Protein AF-A0A382E1P2-F1 (afdb_monomer_lite)

Foldseek 3Di:
DDPLLVVLLVVQQDWDFLVVDPPVSNVSLVVCVVVVQWDWDQDPNTTTIHGDPPD

Radius of gyration: 10.19 Å; chains: 1; bounding box: 27×18×23 Å

pLDDT: mean 89.73, std 7.78, range [54.25, 95.38]

Structure (mmCIF, N/CA/C/O backbone):
data_AF-A0A382E1P2-F1
#
_entry.id   AF-A0A382E1P2-F1
#
loop_
_atom_site.group_PDB
_atom_site.id
_atom_site.type_symbol
_atom_site.label_atom_id
_atom_site.label_alt_id
_atom_site.label_comp_id
_atom_site.label_asym_id
_atom_site.label_entity_id
_atom_site.label_seq_id
_atom_site.pdbx_PDB_ins_code
_atom_site.Cartn_x
_atom_site.Cartn_y
_atom_site.Cartn_z
_atom_site.occupancy
_atom_site.B_iso_or_equiv
_atom_site.auth_seq_id
_atom_site.auth_comp_id
_atom_site.auth_asym_id
_atom_site.auth_atom_id
_atom_site.pdbx_PDB_model_num
ATOM 1 N N . MET A 1 1 ? 12.360 4.950 5.162 1.00 70.94 1 MET A N 1
ATOM 2 C CA . MET A 1 1 ? 11.134 4.134 5.246 1.00 70.94 1 MET A CA 1
ATOM 3 C C . MET A 1 1 ? 10.882 3.840 6.718 1.00 70.94 1 MET A C 1
ATOM 5 O O . MET A 1 1 ? 11.804 3.380 7.378 1.00 70.94 1 MET A O 1
ATOM 9 N N . SER A 1 2 ? 9.712 4.180 7.254 1.00 88.06 2 SER A N 1
ATOM 10 C CA . SER A 1 2 ? 9.330 3.880 8.645 1.00 88.06 2 SER A CA 1
ATOM 11 C C . SER A 1 2 ? 8.895 2.419 8.812 1.00 88.06 2 SER A C 1
ATOM 13 O O . SER A 1 2 ? 8.447 1.793 7.855 1.00 88.06 2 SER A O 1
ATOM 15 N N . ASN A 1 3 ? 8.943 1.883 10.037 1.00 90.56 3 ASN A N 1
ATOM 16 C CA . ASN A 1 3 ? 8.497 0.508 10.327 1.00 90.56 3 ASN A CA 1
ATOM 17 C C . ASN A 1 3 ? 7.049 0.243 9.870 1.00 90.56 3 ASN A C 1
ATOM 19 O O . ASN A 1 3 ? 6.728 -0.847 9.402 1.00 90.56 3 ASN A O 1
ATOM 23 N N . GLU A 1 4 ? 6.181 1.252 9.987 1.00 89.19 4 GLU A N 1
ATOM 24 C CA . GLU A 1 4 ? 4.788 1.199 9.528 1.00 89.19 4 GLU A CA 1
ATOM 25 C C . GLU A 1 4 ? 4.696 1.148 7.993 1.00 89.19 4 GLU A C 1
ATOM 27 O O . GLU A 1 4 ? 4.009 0.285 7.454 1.00 89.19 4 GLU A O 1
ATOM 32 N N . GLU A 1 5 ? 5.464 1.990 7.293 1.00 91.69 5 GLU A N 1
ATOM 33 C CA . GLU A 1 5 ? 5.569 1.992 5.826 1.00 91.69 5 GLU A CA 1
ATOM 34 C C . GLU A 1 5 ? 6.024 0.631 5.292 1.00 91.69 5 GLU A C 1
ATOM 36 O O . GLU A 1 5 ? 5.386 0.080 4.400 1.00 91.69 5 GLU A O 1
ATOM 41 N N . ALA A 1 6 ? 7.073 0.053 5.884 1.00 91.56 6 ALA A N 1
ATOM 42 C CA . ALA A 1 6 ? 7.585 -1.258 5.493 1.00 91.56 6 ALA A CA 1
ATOM 43 C C . ALA A 1 6 ? 6.551 -2.375 5.714 1.00 91.56 6 ALA A C 1
ATOM 45 O O . ALA A 1 6 ? 6.427 -3.286 4.897 1.00 91.56 6 ALA A O 1
ATOM 46 N N . ARG A 1 7 ? 5.779 -2.309 6.809 1.00 91.56 7 ARG A N 1
ATOM 47 C CA . ARG A 1 7 ? 4.704 -3.276 7.084 1.00 91.56 7 ARG A CA 1
ATOM 48 C C . ARG A 1 7 ? 3.574 -3.187 6.069 1.00 91.56 7 ARG A C 1
ATOM 50 O O . ARG A 1 7 ? 3.071 -4.226 5.661 1.00 91.56 7 ARG A O 1
ATOM 57 N N . VAL A 1 8 ? 3.158 -1.976 5.708 1.00 92.38 8 VAL A N 1
ATOM 58 C CA . VAL A 1 8 ? 2.073 -1.766 4.743 1.00 92.38 8 VAL A CA 1
ATOM 59 C C . VAL A 1 8 ? 2.520 -2.161 3.339 1.00 92.38 8 VAL A C 1
ATOM 61 O O . VAL A 1 8 ? 1.794 -2.873 2.657 1.00 92.38 8 VAL A O 1
ATOM 64 N N . LEU A 1 9 ? 3.743 -1.799 2.943 1.00 90.31 9 LEU A N 1
ATOM 65 C CA . LEU A 1 9 ? 4.304 -2.164 1.642 1.00 90.31 9 LEU A CA 1
ATOM 66 C C . LEU A 1 9 ? 4.369 -3.688 1.455 1.00 90.31 9 LEU A C 1
ATOM 68 O O . L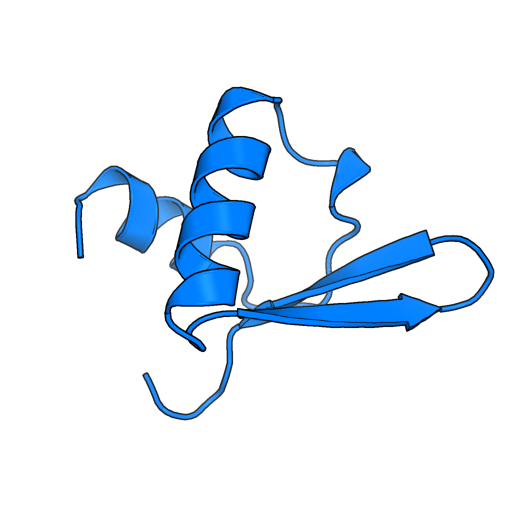EU A 1 9 ? 3.939 -4.189 0.426 1.00 90.31 9 LEU A O 1
ATOM 72 N N . LYS A 1 10 ? 4.775 -4.438 2.490 1.00 89.50 10 LYS A N 1
ATOM 73 C CA . LYS A 1 10 ? 4.766 -5.913 2.467 1.00 89.50 10 LYS A CA 1
ATOM 74 C C . LYS A 1 10 ? 3.378 -6.540 2.297 1.00 89.50 10 LYS A C 1
ATOM 76 O O . LYS A 1 10 ? 3.290 -7.701 1.921 1.00 89.50 10 LYS A O 1
ATOM 81 N N . LYS A 1 11 ? 2.294 -5.821 2.608 1.00 87.88 11 LYS A N 1
ATOM 82 C CA . LYS A 1 11 ? 0.923 -6.308 2.371 1.00 87.88 11 LYS A CA 1
ATOM 83 C C . LYS A 1 11 ? 0.470 -6.096 0.923 1.00 87.88 11 LYS A C 1
ATOM 85 O O . LYS A 1 11 ? -0.500 -6.722 0.510 1.00 87.88 11 LYS A O 1
ATOM 90 N N . LEU A 1 12 ? 1.141 -5.221 0.172 1.00 88.69 12 LEU A N 1
ATOM 91 C CA . LEU A 1 12 ? 0.801 -4.838 -1.203 1.00 88.69 12 LEU A CA 1
ATOM 92 C C . LEU A 1 12 ? 1.465 -5.741 -2.254 1.00 88.69 12 LEU A C 1
ATOM 94 O O . LEU A 1 12 ? 1.754 -5.295 -3.360 1.00 88.69 12 LEU A O 1
ATOM 98 N N . ASP A 1 13 ? 1.668 -7.013 -1.906 1.00 81.31 13 ASP A N 1
ATOM 99 C CA . ASP A 1 13 ? 2.197 -8.063 -2.789 1.00 81.31 13 ASP A CA 1
ATOM 100 C C . ASP A 1 13 ? 1.246 -8.349 -3.969 1.00 81.31 13 ASP A C 1
ATOM 102 O O . ASP A 1 13 ? 1.652 -8.788 -5.037 1.00 81.31 13 ASP A O 1
ATOM 106 N N . ASN A 1 14 ? -0.046 -8.048 -3.785 1.00 85.06 14 ASN A N 1
ATOM 107 C CA . ASN A 1 14 ? -1.081 -8.150 -4.808 1.00 85.06 14 ASN A CA 1
ATOM 108 C C . ASN A 1 14 ? -1.868 -6.832 -4.923 1.00 85.06 14 ASN A C 1
ATOM 110 O O . ASN A 1 14 ? -1.973 -6.099 -3.933 1.00 85.06 14 ASN A O 1
ATOM 114 N N . PRO A 1 15 ? -2.485 -6.542 -6.087 1.00 88.75 15 PRO A N 1
ATOM 115 C CA . PRO A 1 15 ? -3.369 -5.394 -6.247 1.00 88.75 15 PRO A CA 1
ATOM 116 C C . PRO A 1 15 ? -4.557 -5.478 -5.290 1.00 88.75 15 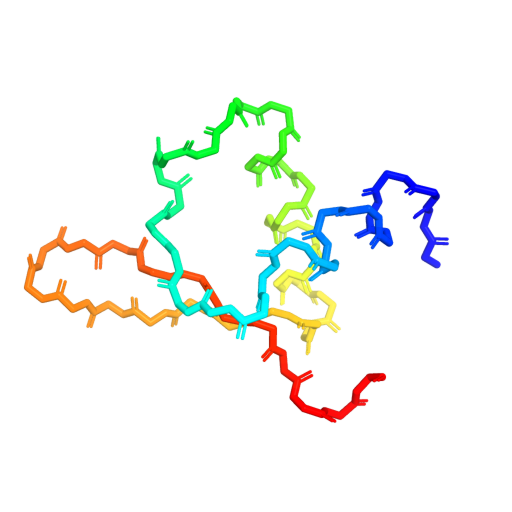PRO A C 1
ATOM 118 O O . PRO A 1 15 ? -5.432 -6.333 -5.435 1.00 88.75 15 PRO A O 1
ATOM 121 N N . LEU A 1 16 ? -4.606 -4.565 -4.322 1.00 92.56 16 LEU A N 1
ATOM 122 C CA . LEU A 1 16 ? -5.668 -4.514 -3.320 1.00 92.56 16 LEU A CA 1
ATOM 123 C C . LEU A 1 16 ? -6.431 -3.192 -3.409 1.00 92.56 16 LEU A C 1
ATOM 125 O O . LEU A 1 16 ? -5.831 -2.159 -3.711 1.00 92.56 16 LEU A O 1
ATOM 129 N N . PRO A 1 17 ? -7.746 -3.170 -3.137 1.00 93.50 17 PRO A N 1
ATOM 130 C CA . PRO A 1 17 ? -8.490 -1.921 -3.124 1.00 93.50 17 PRO A CA 1
ATOM 131 C C . PRO A 1 17 ? -8.046 -1.017 -1.970 1.00 93.50 17 PRO A C 1
ATOM 133 O O . PRO A 1 17 ? -8.009 -1.440 -0.819 1.00 93.50 17 PRO A O 1
ATOM 136 N N . LEU A 1 18 ? -7.779 0.261 -2.255 1.00 93.00 18 LEU A N 1
ATOM 137 C CA . LEU A 1 18 ? -7.350 1.249 -1.255 1.00 93.00 18 LEU A CA 1
ATOM 138 C C . LEU A 1 18 ? -8.351 1.370 -0.095 1.00 93.00 18 LEU A C 1
ATOM 140 O O . LEU A 1 18 ? -7.960 1.475 1.062 1.00 93.00 18 LEU A O 1
ATOM 144 N N . HIS A 1 19 ? -9.646 1.301 -0.403 1.00 91.31 19 HIS A N 1
ATOM 145 C CA . HIS A 1 19 ? -10.715 1.395 0.591 1.00 91.31 19 HIS A CA 1
ATOM 146 C C . HIS A 1 19 ? -10.810 0.165 1.512 1.00 91.31 19 HIS A C 1
ATOM 148 O O . HIS A 1 19 ? -11.505 0.223 2.521 1.00 91.31 19 HIS A O 1
ATOM 154 N N . SER A 1 20 ? -10.140 -0.946 1.180 1.00 91.69 20 SER A N 1
ATOM 155 C CA . SER A 1 20 ? -10.084 -2.138 2.036 1.00 91.69 20 SER A CA 1
ATOM 156 C C . SER A 1 20 ? -9.091 -1.989 3.193 1.00 91.69 20 SER A C 1
ATOM 158 O O . SER A 1 20 ? -9.099 -2.805 4.112 1.00 91.69 20 SER A O 1
ATOM 160 N N . PHE A 1 21 ? -8.244 -0.956 3.173 1.00 92.88 21 PHE A N 1
ATOM 161 C CA . PHE A 1 21 ? -7.309 -0.649 4.253 1.00 92.88 21 PHE A CA 1
ATOM 162 C C . PHE A 1 21 ? -7.949 0.287 5.288 1.00 92.88 21 PHE A C 1
ATOM 164 O O . PHE A 1 21 ? -8.765 1.132 4.923 1.00 92.88 21 PHE A O 1
ATOM 171 N N . PRO A 1 22 ? -7.571 0.207 6.574 1.00 95.00 22 PRO A N 1
ATOM 172 C CA . PRO A 1 22 ? -7.998 1.186 7.574 1.00 95.00 22 PRO A CA 1
ATOM 173 C C . PRO A 1 22 ? -7.407 2.574 7.283 1.00 95.00 22 PRO A C 1
ATOM 175 O O . PRO A 1 22 ? -6.332 2.677 6.694 1.00 95.00 22 PRO A O 1
ATOM 178 N N . GLU A 1 23 ? -8.056 3.646 7.752 1.00 94.50 23 GLU A N 1
ATOM 179 C CA . GLU A 1 23 ? -7.665 5.044 7.469 1.00 94.50 23 GLU A CA 1
ATOM 180 C C . GLU A 1 23 ? -6.186 5.336 7.757 1.00 94.50 23 GLU A C 1
ATOM 182 O O . GLU A 1 23 ? -5.511 6.020 6.986 1.00 94.50 23 GLU A O 1
ATOM 187 N N . ARG A 1 24 ? -5.647 4.759 8.840 1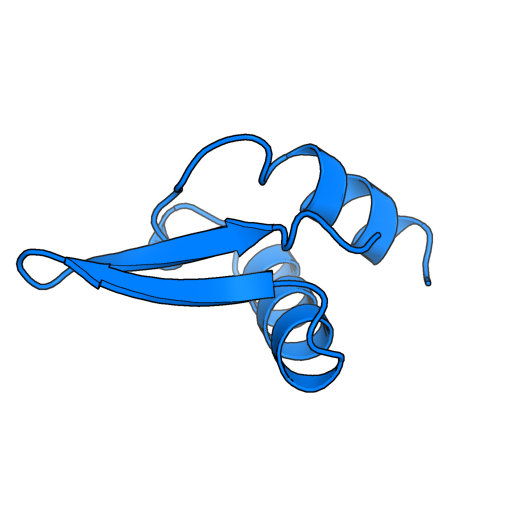.00 94.25 24 ARG A N 1
ATOM 188 C CA . ARG A 1 24 ? -4.229 4.892 9.188 1.00 94.25 24 ARG A CA 1
ATOM 189 C C . ARG A 1 24 ? -3.314 4.310 8.110 1.00 94.25 24 ARG A C 1
ATOM 191 O O . ARG A 1 24 ? -2.335 4.948 7.740 1.00 94.25 24 ARG A O 1
ATOM 198 N N . GLU A 1 25 ? -3.634 3.123 7.603 1.00 94.69 25 GLU A N 1
ATOM 199 C CA . GLU A 1 25 ? -2.864 2.482 6.534 1.00 94.69 25 GLU A CA 1
ATOM 200 C C . GLU A 1 25 ? -3.080 3.200 5.200 1.00 94.69 25 GLU A C 1
ATOM 202 O O . GLU A 1 25 ? -2.114 3.395 4.473 1.00 94.69 25 GLU A O 1
ATOM 207 N N . GLN A 1 26 ? -4.291 3.688 4.909 1.00 95.00 26 GLN A N 1
ATOM 208 C CA . GLN A 1 26 ? -4.540 4.517 3.725 1.00 95.00 26 GLN A CA 1
ATOM 209 C C . GLN A 1 26 ? -3.648 5.764 3.719 1.00 95.00 26 GLN A C 1
ATOM 211 O O . GLN A 1 26 ? -3.013 6.052 2.709 1.00 95.00 26 GLN A O 1
ATOM 216 N N . PHE A 1 27 ? -3.515 6.462 4.853 1.00 95.31 27 PHE A N 1
ATOM 217 C CA . PHE A 1 27 ? -2.617 7.617 4.967 1.00 95.31 27 PHE A CA 1
ATOM 218 C C . PHE A 1 27 ? -1.154 7.254 4.665 1.00 95.31 27 PHE A C 1
ATOM 220 O O . PHE A 1 27 ? -0.450 7.993 3.974 1.00 95.31 27 PHE A O 1
ATOM 227 N N . VAL A 1 28 ? -0.701 6.094 5.145 1.00 95.38 28 VAL A N 1
ATOM 228 C CA . VAL A 1 28 ? 0.643 5.571 4.864 1.00 95.38 28 VAL A CA 1
ATOM 229 C C . VAL A 1 28 ? 0.799 5.247 3.377 1.00 95.38 28 VAL A C 1
ATOM 231 O O . VAL A 1 28 ? 1.794 5.644 2.775 1.00 95.38 28 VAL A O 1
ATOM 234 N N . ILE A 1 29 ? -0.194 4.597 2.767 1.00 94.69 29 ILE A N 1
ATOM 235 C CA . ILE A 1 29 ? -0.224 4.269 1.336 1.00 94.69 29 ILE A CA 1
ATOM 236 C C . ILE A 1 29 ? -0.145 5.541 0.488 1.00 94.69 29 ILE A C 1
ATOM 238 O O . ILE A 1 29 ? 0.665 5.604 -0.431 1.00 94.69 29 ILE A O 1
ATOM 242 N N . GLU A 1 30 ? -0.890 6.594 0.826 1.00 94.81 30 GLU A N 1
ATOM 243 C CA . GLU A 1 30 ? -0.779 7.894 0.150 1.00 94.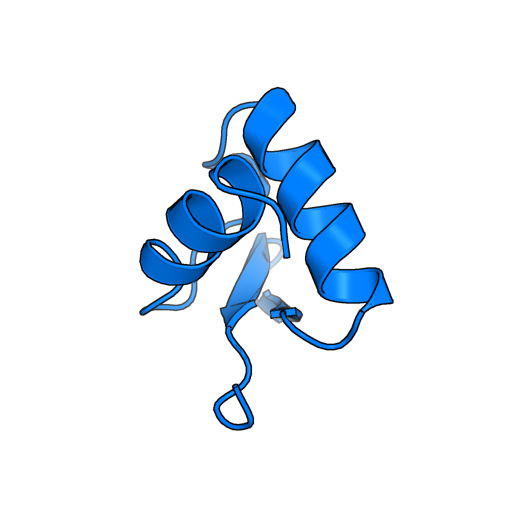81 30 GLU A CA 1
ATOM 244 C C . GLU A 1 30 ? 0.643 8.474 0.237 1.00 94.81 30 GLU A C 1
ATOM 246 O O . GLU A 1 30 ? 1.141 9.056 -0.729 1.00 94.81 30 GLU A O 1
ATOM 251 N N . GLY A 1 31 ? 1.325 8.294 1.372 1.00 94.75 31 GLY A N 1
ATOM 252 C CA . GLY A 1 31 ? 2.730 8.668 1.540 1.00 94.75 31 GLY A CA 1
ATOM 253 C C . GLY A 1 31 ? 3.680 7.846 0.663 1.00 94.75 31 GLY A C 1
ATOM 254 O O . GLY A 1 31 ? 4.562 8.412 0.017 1.00 94.75 31 GLY A O 1
ATOM 255 N N . LEU A 1 32 ? 3.473 6.529 0.596 1.00 93.81 32 LEU A N 1
ATOM 256 C CA . LEU A 1 32 ? 4.227 5.619 -0.272 1.00 93.81 32 LEU A CA 1
ATOM 257 C C . LEU A 1 32 ? 4.040 5.975 -1.755 1.00 93.81 32 LEU A C 1
ATOM 259 O O . LEU A 1 32 ? 5.002 5.993 -2.518 1.00 93.81 32 LEU A O 1
ATOM 263 N N . ILE A 1 33 ? 2.830 6.359 -2.154 1.00 93.56 33 ILE A N 1
ATOM 264 C CA . ILE A 1 33 ? 2.523 6.759 -3.532 1.00 93.56 33 ILE A CA 1
ATOM 265 C C . ILE A 1 33 ? 3.279 8.029 -3.925 1.00 93.56 33 ILE A C 1
ATOM 267 O O . ILE A 1 33 ? 3.882 8.084 -4.993 1.00 93.56 33 ILE A O 1
ATOM 271 N N . ARG A 1 34 ? 3.344 9.031 -3.037 1.00 93.88 34 ARG A N 1
ATOM 272 C CA . ARG A 1 34 ? 4.152 10.246 -3.272 1.00 93.88 34 ARG A CA 1
ATOM 273 C C . ARG A 1 34 ? 5.649 9.958 -3.390 1.00 93.88 34 ARG A C 1
ATOM 275 O O . ARG A 1 34 ? 6.368 10.737 -4.004 1.00 93.88 34 ARG A O 1
ATOM 282 N N . LYS A 1 35 ? 6.111 8.860 -2.792 1.00 92.25 35 LYS A N 1
ATOM 283 C CA . LYS A 1 35 ? 7.496 8.375 -2.858 1.00 92.25 35 LYS A CA 1
ATOM 284 C C . LYS A 1 35 ? 7.751 7.437 -4.043 1.00 92.25 35 LYS A C 1
ATOM 286 O O . LYS A 1 35 ? 8.838 6.880 -4.122 1.00 92.25 35 LYS A O 1
ATOM 291 N N . ALA A 1 36 ? 6.763 7.239 -4.920 1.00 92.38 36 ALA A N 1
ATOM 292 C CA . ALA A 1 36 ? 6.807 6.284 -6.027 1.00 92.38 36 ALA A CA 1
ATOM 293 C C . ALA A 1 36 ? 7.085 4.827 -5.595 1.00 92.38 36 ALA A C 1
ATOM 295 O O . ALA A 1 36 ? 7.547 4.025 -6.398 1.00 92.38 36 ALA A O 1
ATOM 296 N N . LEU A 1 37 ? 6.772 4.480 -4.341 1.00 92.19 37 LEU A N 1
ATOM 297 C CA . LEU A 1 37 ? 6.835 3.117 -3.790 1.00 92.19 37 LEU A CA 1
ATOM 298 C C . LEU A 1 37 ? 5.634 2.263 -4.193 1.00 92.19 37 LEU A C 1
ATOM 300 O O . LEU A 1 37 ? 5.709 1.040 -4.248 1.00 92.19 37 LEU A O 1
ATOM 304 N N . VAL A 1 38 ? 4.502 2.922 -4.411 1.00 94.00 38 VAL A N 1
ATOM 305 C CA . VAL A 1 38 ? 3.209 2.299 -4.674 1.00 94.00 38 VAL A CA 1
ATOM 306 C C . VAL A 1 38 ? 2.535 3.074 -5.796 1.00 94.00 38 VAL A C 1
ATOM 308 O O . VAL A 1 38 ? 2.590 4.304 -5.830 1.00 94.00 38 VAL A O 1
ATOM 311 N N . SER A 1 39 ? 1.858 2.365 -6.688 1.00 93.50 39 SER A N 1
ATOM 312 C CA . SER A 1 39 ? 1.070 2.941 -7.774 1.00 93.50 39 SER A CA 1
ATOM 313 C C . SER A 1 39 ? -0.423 2.755 -7.527 1.00 93.50 39 SER A C 1
ATOM 315 O O . SER A 1 39 ? -0.859 1.719 -7.022 1.00 93.50 39 SER A O 1
ATOM 317 N N . LYS A 1 40 ? -1.228 3.757 -7.910 1.00 93.06 40 LYS A N 1
ATOM 318 C CA . LYS A 1 40 ? -2.692 3.630 -7.957 1.00 93.06 40 LYS A CA 1
ATOM 319 C C . LYS A 1 40 ? -3.113 3.148 -9.338 1.00 93.06 40 LYS A C 1
ATOM 321 O O . LYS A 1 40 ? -2.796 3.791 -10.335 1.00 93.06 40 LYS A O 1
ATOM 326 N N . VAL A 1 41 ? -3.895 2.078 -9.385 1.00 91.75 41 VAL A N 1
ATOM 327 C CA . VAL A 1 41 ? -4.498 1.550 -10.612 1.00 91.75 41 VAL A CA 1
ATOM 328 C C . VAL A 1 41 ? -6.009 1.650 -10.480 1.00 91.75 41 VAL A C 1
ATOM 330 O O . VAL A 1 41 ? -6.592 1.153 -9.521 1.00 91.75 41 VAL A O 1
ATOM 333 N N . ARG A 1 42 ? -6.674 2.308 -11.428 1.00 90.44 42 ARG A N 1
ATOM 334 C CA . ARG A 1 42 ? -8.135 2.421 -11.419 1.00 90.44 42 ARG A CA 1
ATOM 335 C C . ARG A 1 42 ? -8.725 1.301 -12.268 1.00 90.44 42 ARG A C 1
ATOM 337 O O . ARG A 1 42 ? -8.430 1.236 -13.455 1.00 90.44 42 ARG A O 1
ATOM 344 N N . ASN A 1 43 ? -9.552 0.441 -11.6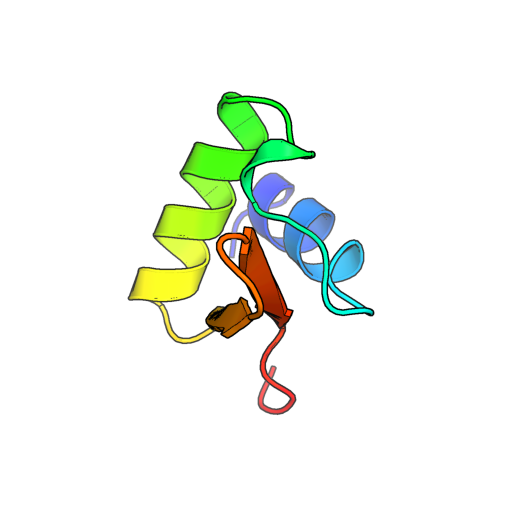76 1.00 87.31 43 ASN A N 1
ATOM 345 C CA . ASN A 1 43 ? -10.155 -0.696 -12.370 1.00 87.31 43 ASN A CA 1
ATOM 346 C C . ASN A 1 43 ? -11.631 -0.849 -11.983 1.00 87.31 43 ASN A C 1
ATOM 348 O O . ASN A 1 43 ? -11.928 -0.964 -10.799 1.00 87.31 43 ASN A O 1
ATOM 352 N N . ASN A 1 44 ? -12.553 -0.829 -12.954 1.00 82.19 44 ASN A N 1
ATOM 353 C CA . ASN A 1 44 ? -14.005 -0.993 -12.740 1.00 82.19 44 ASN A CA 1
ATOM 354 C C . ASN A 1 44 ? -14.548 -0.258 -11.498 1.00 82.19 44 ASN A C 1
ATOM 356 O O . ASN A 1 44 ? -15.149 -0.851 -10.607 1.00 82.19 44 ASN A O 1
ATOM 360 N N . ASN A 1 45 ? -14.316 1.058 -11.438 1.00 87.56 45 ASN A N 1
ATOM 361 C CA . ASN A 1 45 ? -14.756 1.940 -10.349 1.00 87.56 45 ASN A CA 1
ATOM 362 C C . ASN A 1 45 ? -14.050 1.750 -8.990 1.00 87.56 45 ASN A C 1
ATOM 364 O O . ASN A 1 45 ? -14.357 2.473 -8.042 1.00 87.56 45 ASN A O 1
ATOM 368 N N . LEU A 1 46 ? -13.073 0.846 -8.905 1.00 90.62 46 LEU A N 1
ATOM 369 C CA . LEU A 1 46 ? -12.226 0.641 -7.736 1.00 90.62 46 LEU A CA 1
ATOM 370 C C . LEU A 1 46 ? -10.860 1.299 -7.932 1.00 90.62 46 LEU A C 1
ATOM 372 O O . LEU A 1 46 ? -10.272 1.259 -9.014 1.00 90.62 46 LEU A O 1
ATOM 376 N N . THR A 1 47 ? -10.342 1.889 -6.858 1.00 92.75 47 THR A N 1
ATOM 377 C CA . THR A 1 47 ? -8.950 2.340 -6.779 1.00 92.75 47 THR A CA 1
ATOM 378 C C . THR A 1 47 ? -8.141 1.227 -6.136 1.00 92.75 47 THR A C 1
ATOM 380 O O . THR A 1 47 ? -8.269 0.991 -4.936 1.00 92.75 47 THR A O 1
ATOM 383 N N . LEU A 1 48 ? -7.347 0.532 -6.940 1.00 93.69 48 LEU A N 1
ATOM 384 C CA . LEU A 1 48 ? -6.390 -0.472 -6.500 1.00 93.69 48 LEU A CA 1
ATOM 385 C C . LEU A 1 48 ? -5.044 0.190 -6.214 1.00 93.69 48 LEU A C 1
ATOM 387 O O . LEU A 1 48 ? -4.698 1.210 -6.815 1.00 93.69 48 LEU A O 1
ATOM 391 N N . VAL A 1 49 ? -4.287 -0.403 -5.305 1.00 94.38 49 VAL A N 1
ATOM 392 C CA . VAL A 1 49 ? -2.922 -0.009 -4.966 1.00 94.38 49 VAL A CA 1
ATOM 393 C C . VAL A 1 49 ? -1.996 -1.207 -5.116 1.00 94.38 49 VAL A C 1
ATOM 395 O O . VAL A 1 49 ? -2.344 -2.314 -4.708 1.00 94.38 49 VAL A O 1
ATOM 398 N N . VAL A 1 50 ? -0.847 -0.979 -5.752 1.00 93.00 50 VAL A N 1
ATOM 399 C CA . VAL A 1 50 ? 0.137 -2.006 -6.126 1.00 93.00 50 VAL A CA 1
ATOM 400 C C . VAL A 1 50 ? 1.525 -1.515 -5.732 1.00 93.00 50 VAL A C 1
ATOM 402 O O . VAL A 1 50 ? 1.853 -0.365 -6.023 1.00 93.00 50 VAL A O 1
ATOM 405 N N . ALA A 1 51 ? 2.323 -2.345 -5.058 1.00 92.75 51 ALA A N 1
ATOM 406 C CA . ALA A 1 51 ? 3.725 -2.024 -4.799 1.00 92.75 51 ALA A CA 1
ATOM 407 C C . ALA A 1 51 ? 4.529 -2.035 -6.107 1.00 92.75 51 ALA A C 1
ATOM 409 O O . ALA A 1 51 ? 4.306 -2.878 -6.971 1.00 92.75 51 ALA A O 1
ATOM 410 N N . ASN A 1 52 ? 5.452 -1.090 -6.258 1.00 90.25 52 ASN A N 1
ATOM 411 C CA . ASN A 1 52 ? 6.320 -1.037 -7.430 1.00 90.25 52 ASN A CA 1
ATOM 412 C C . ASN A 1 52 ? 7.484 -2.027 -7.260 1.00 90.25 52 ASN A C 1
ATOM 414 O O . ASN A 1 52 ? 8.040 -2.128 -6.170 1.00 90.25 52 ASN A O 1
ATOM 418 N N . GLU A 1 53 ? 7.859 -2.724 -8.336 1.00 72.38 53 GLU A N 1
ATOM 419 C CA . GLU A 1 53 ? 8.886 -3.785 -8.325 1.00 72.38 53 GLU A CA 1
ATOM 420 C C . GLU A 1 53 ? 10.325 -3.264 -8.109 1.00 72.38 53 GLU A C 1
ATOM 422 O O . GLU A 1 53 ? 11.237 -4.046 -7.863 1.00 72.38 53 GLU A O 1
ATOM 427 N N . ASP A 1 54 ? 10.530 -1.945 -8.150 1.00 62.62 54 ASP A N 1
ATOM 428 C CA . ASP A 1 54 ? 11.828 -1.263 -8.009 1.00 62.62 54 ASP A CA 1
ATOM 429 C C . ASP A 1 54 ? 12.267 -0.993 -6.543 1.00 62.62 54 ASP A C 1
ATOM 431 O O . ASP A 1 54 ? 13.058 -0.077 -6.300 1.00 62.62 54 ASP A O 1
ATOM 435 N N . PH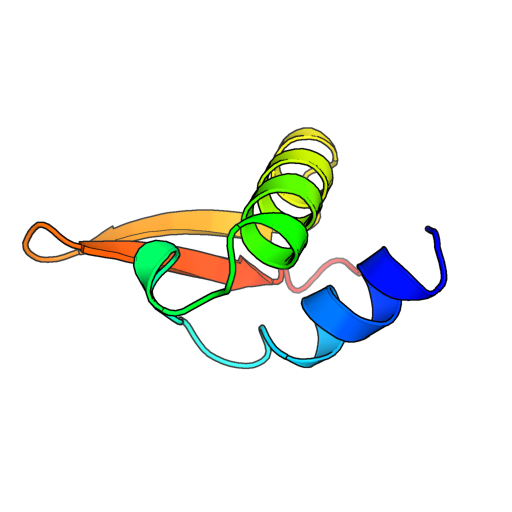E A 1 55 ? 11.769 -1.744 -5.547 1.00 54.25 55 PHE A N 1
ATOM 436 C CA . PHE A 1 55 ? 12.031 -1.485 -4.114 1.00 54.25 55 PHE A CA 1
ATOM 437 C C . PHE A 1 55 ? 12.647 -2.616 -3.295 1.00 54.25 55 PHE A C 1
ATOM 439 O O . PHE A 1 55 ? 12.264 -3.790 -3.478 1.00 54.25 55 PHE A O 1
#

Secondary structure (DSSP, 8-state):
--HHHHHHHTTTTS-EEGGGS-HHHHHHHHHHHHTTSEEEEEETTEEEEEE-TT-

Sequence (55 aa):
MSNEEARVLKKLDNPLPLHSFPEREQFVIEGLIRKALVSKVRNNNLTLVVANEDF

Organism: NCBI:txid408172